Protein AF-A0A932CLB5-F1 (afdb_monomer_lite)

Sequence (138 aa):
MGNEETMRLVRDVLEAQEAAIQKACAIPTEKLGMQVPLGQREVPLRALLYMLVNHPREHSTEIKKVLAETKGPRASEAQNIVAQARESMGNLVGNFTALDDKDLDRQFEEGRSIRVILQHLARSHQNYLRAIEKALEG

Secondary structure (DSSP, 8-state):
---HHHHHHHHHHHHHHHHHHHHHHT--GGGGG-EEEETTEEEEHHHHHHHHHHHHHHHHHHHHHHHHHTTPPPPPHHHHHHHHHHHHHHHHHHGGGG--GGGGG-EEETTEEHHHHHHHHHHHHHHHHHHHHHHH--

Structure (mmCIF, N/CA/C/O backbone):
data_AF-A0A932CLB5-F1
#
_entry.id   AF-A0A932CLB5-F1
#
loop_
_atom_site.group_PDB
_atom_site.id
_atom_site.type_symbol
_atom_site.label_atom_id
_atom_site.label_alt_id
_atom_site.label_comp_id
_atom_site.label_asym_id
_atom_site.label_entity_id
_atom_site.label_seq_id
_atom_site.pdbx_PDB_ins_code
_atom_site.Cartn_x
_atom_site.Cartn_y
_atom_site.Cartn_z
_atom_site.occupancy
_atom_site.B_iso_or_equiv
_atom_site.auth_seq_id
_atom_site.auth_comp_id
_atom_site.auth_asym_id
_atom_site.auth_atom_id
_atom_site.pdbx_PDB_model_num
ATOM 1 N N . MET A 1 1 ? -23.609 2.129 11.143 1.00 49.88 1 MET A N 1
ATOM 2 C CA . MET A 1 1 ? -23.852 3.344 10.333 1.00 49.88 1 MET A CA 1
ATOM 3 C C . MET A 1 1 ? -22.906 3.284 9.142 1.00 49.88 1 MET A C 1
ATOM 5 O O . MET A 1 1 ? -21.720 3.069 9.363 1.00 49.88 1 MET A O 1
ATOM 9 N N . GLY A 1 2 ? -23.456 3.291 7.925 1.00 59.38 2 GLY A N 1
ATOM 10 C CA . GLY A 1 2 ? -22.823 2.744 6.720 1.00 59.38 2 GLY A CA 1
ATOM 11 C C . GLY A 1 2 ? -21.569 3.490 6.274 1.00 59.38 2 GLY A C 1
ATOM 12 O O . GLY A 1 2 ? -21.618 4.675 5.973 1.00 59.38 2 GLY A O 1
ATOM 13 N N . ASN A 1 3 ? -20.453 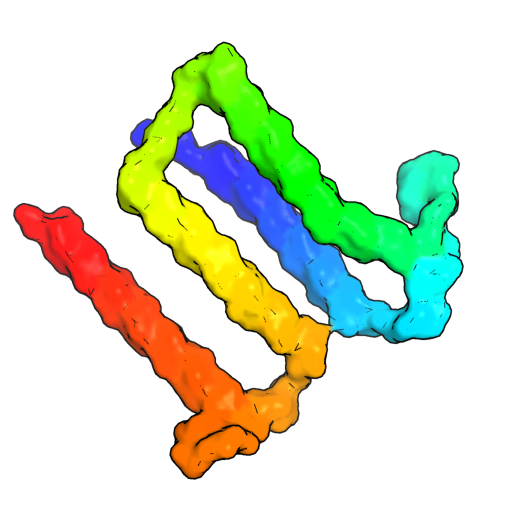2.770 6.198 1.00 80.56 3 ASN A N 1
ATOM 14 C CA . ASN A 1 3 ? -19.220 3.207 5.544 1.00 80.56 3 ASN A CA 1
ATOM 15 C C . ASN A 1 3 ? -19.140 2.689 4.096 1.00 80.56 3 ASN A C 1
ATOM 17 O O . ASN A 1 3 ? -18.062 2.677 3.513 1.00 80.56 3 ASN A O 1
ATOM 21 N N . GLU A 1 4 ? -20.253 2.223 3.525 1.00 89.31 4 GLU A N 1
ATOM 22 C CA . GLU A 1 4 ? -20.279 1.505 2.247 1.00 89.31 4 GLU A CA 1
ATOM 23 C C . GLU A 1 4 ? -19.750 2.355 1.094 1.00 89.31 4 GLU A C 1
ATOM 25 O O . GLU A 1 4 ? -18.889 1.893 0.346 1.00 89.31 4 GLU A O 1
ATOM 30 N N . GLU A 1 5 ? -20.193 3.611 0.992 1.00 93.38 5 GLU A N 1
ATOM 31 C CA . GLU A 1 5 ? -19.716 4.537 -0.037 1.00 93.38 5 GLU A CA 1
ATOM 32 C C . GLU A 1 5 ? -18.242 4.903 0.165 1.00 93.38 5 GLU A C 1
ATOM 34 O O . GLU A 1 5 ? -17.463 4.847 -0.783 1.00 93.38 5 GLU A O 1
ATOM 39 N N . THR A 1 6 ? -17.823 5.196 1.401 1.00 90.88 6 THR A N 1
ATOM 40 C CA . THR A 1 6 ? -16.409 5.444 1.719 1.00 90.88 6 THR A CA 1
ATOM 41 C C . THR A 1 6 ? -15.542 4.250 1.331 1.00 90.88 6 THR A C 1
ATOM 43 O O . THR A 1 6 ? -14.509 4.412 0.688 1.00 90.88 6 THR A O 1
ATOM 46 N N . MET A 1 7 ? -15.968 3.039 1.687 1.00 90.94 7 MET A N 1
ATOM 47 C CA . MET A 1 7 ? -15.239 1.816 1.372 1.00 90.94 7 MET A CA 1
ATOM 48 C C . MET A 1 7 ? -15.254 1.514 -0.126 1.00 90.94 7 MET A C 1
ATOM 50 O O . MET A 1 7 ? -14.266 0.987 -0.625 1.00 90.94 7 MET A O 1
ATOM 54 N N . ARG A 1 8 ? -16.324 1.864 -0.849 1.00 96.00 8 ARG A N 1
ATOM 55 C CA . ARG A 1 8 ? -16.358 1.802 -2.315 1.00 96.00 8 ARG A CA 1
ATOM 56 C C . ARG A 1 8 ? -15.316 2.739 -2.918 1.00 96.00 8 ARG A C 1
ATOM 58 O O . ARG A 1 8 ? -14.452 2.260 -3.631 1.00 96.00 8 ARG A O 1
ATOM 65 N N . LEU A 1 9 ? -15.327 4.023 -2.557 1.00 95.75 9 LEU A N 1
ATOM 66 C CA . LEU A 1 9 ? -14.363 5.005 -3.072 1.00 95.75 9 LEU A CA 1
ATOM 67 C C . LEU A 1 9 ? -12.912 4.614 -2.762 1.00 95.75 9 LEU A C 1
ATOM 69 O O . LEU A 1 9 ? -12.039 4.736 -3.615 1.00 95.75 9 LEU A O 1
ATOM 73 N N . VAL A 1 10 ? -12.645 4.105 -1.555 1.00 93.19 10 VAL A N 1
ATOM 74 C CA . VAL A 1 10 ? -11.310 3.608 -1.191 1.00 93.19 10 VAL A CA 1
ATOM 75 C C . VAL A 1 10 ? -10.923 2.387 -2.028 1.00 93.19 10 VAL A C 1
ATOM 77 O O . VAL A 1 10 ? -9.779 2.311 -2.463 1.00 93.19 10 VAL A O 1
ATOM 80 N N . ARG A 1 11 ? -11.843 1.446 -2.279 1.00 94.12 11 ARG A N 1
ATOM 81 C CA . ARG A 1 11 ? -11.573 0.302 -3.167 1.00 94.12 11 ARG A CA 1
ATOM 82 C C . ARG A 1 11 ? -11.277 0.750 -4.592 1.00 94.12 11 ARG A C 1
ATOM 84 O O . ARG A 1 11 ? -10.279 0.297 -5.132 1.00 94.12 11 ARG A O 1
ATOM 91 N N . ASP A 1 12 ? -12.056 1.681 -5.138 1.00 96.25 12 ASP A N 1
ATOM 92 C CA . ASP A 1 12 ? -11.843 2.214 -6.490 1.00 96.25 12 ASP A CA 1
ATOM 93 C C . ASP A 1 12 ? -10.415 2.790 -6.631 1.00 96.25 12 ASP A C 1
ATOM 95 O O . ASP A 1 12 ? -9.721 2.536 -7.616 1.00 96.25 12 ASP A O 1
ATOM 99 N N . VAL A 1 13 ? -9.931 3.512 -5.608 1.00 94.50 13 VAL A N 1
ATOM 100 C CA . VAL A 1 13 ? -8.551 4.031 -5.566 1.00 94.50 13 VAL A CA 1
ATOM 101 C C . VAL A 1 13 ? -7.519 2.904 -5.470 1.00 94.50 13 VAL A C 1
ATOM 103 O O . VAL A 1 13 ? -6.526 2.933 -6.195 1.00 94.50 13 VAL A O 1
ATOM 106 N N . LEU A 1 14 ? -7.733 1.920 -4.591 1.00 92.88 14 LEU A N 1
ATOM 107 C CA . LEU A 1 14 ? -6.804 0.801 -4.402 1.00 92.88 14 LEU A CA 1
ATOM 108 C C . LEU A 1 14 ? -6.691 -0.072 -5.658 1.00 92.88 14 LEU A C 1
ATOM 110 O O . LEU A 1 14 ? -5.585 -0.442 -6.036 1.00 92.88 14 LEU A O 1
ATOM 114 N N . GLU A 1 15 ? -7.804 -0.362 -6.329 1.00 94.69 15 GLU A N 1
ATOM 115 C CA . GLU A 1 15 ? -7.831 -1.135 -7.575 1.00 94.69 15 GLU A CA 1
ATOM 116 C C . GLU A 1 15 ? -7.095 -0.402 -8.703 1.00 94.69 15 GLU A C 1
ATOM 118 O O . GLU A 1 15 ? -6.269 -0.996 -9.400 1.00 94.69 15 GLU A O 1
ATOM 123 N N . ALA A 1 16 ? -7.332 0.907 -8.852 1.00 94.81 16 ALA A N 1
ATOM 124 C CA . ALA A 1 16 ? -6.626 1.724 -9.834 1.00 94.81 16 ALA A CA 1
ATOM 125 C C . ALA A 1 16 ? -5.117 1.801 -9.543 1.00 94.81 16 ALA A C 1
ATOM 127 O O . ALA A 1 16 ? -4.299 1.712 -10.462 1.00 94.81 16 ALA A O 1
ATOM 128 N N . GLN A 1 17 ? -4.744 1.947 -8.269 1.00 92.62 17 GLN A N 1
ATOM 129 C CA . GLN A 1 17 ? -3.349 1.985 -7.844 1.00 92.62 17 GLN A CA 1
ATOM 130 C C . GLN A 1 17 ? -2.649 0.646 -8.098 1.00 92.62 17 GLN A C 1
ATOM 132 O O . GLN A 1 17 ? -1.558 0.638 -8.665 1.00 92.62 17 GLN A O 1
ATOM 137 N N . GLU A 1 18 ? -3.276 -0.471 -7.736 1.00 90.88 18 GLU A N 1
ATOM 138 C CA . GLU A 1 18 ? -2.732 -1.813 -7.950 1.00 90.88 18 GLU A CA 1
ATOM 139 C C . GLU A 1 18 ? -2.517 -2.090 -9.444 1.00 90.88 18 GLU A C 1
ATOM 141 O O . GLU A 1 18 ? -1.429 -2.493 -9.854 1.00 90.88 18 GLU A O 1
ATOM 146 N N . ALA A 1 19 ? -3.501 -1.770 -10.290 1.00 92.38 19 ALA A N 1
ATOM 147 C CA . ALA A 1 19 ? -3.367 -1.913 -11.738 1.00 92.38 19 ALA A CA 1
ATOM 148 C C . ALA A 1 19 ? -2.215 -1.061 -12.311 1.00 92.38 19 ALA A C 1
ATOM 150 O O . ALA A 1 19 ? -1.504 -1.499 -13.222 1.00 92.38 19 ALA A O 1
ATOM 151 N N . ALA A 1 20 ? -2.011 0.151 -11.784 1.00 92.88 20 ALA A N 1
ATOM 152 C CA . ALA A 1 20 ? -0.895 1.007 -12.176 1.00 92.88 20 ALA A CA 1
ATOM 153 C C . ALA A 1 20 ? 0.458 0.433 -11.720 1.00 92.88 20 ALA A C 1
ATOM 155 O O . ALA A 1 20 ? 1.395 0.401 -12.519 1.00 92.88 20 ALA A O 1
ATOM 156 N N . ILE A 1 21 ? 0.554 -0.056 -10.478 1.00 90.81 21 ILE A N 1
ATOM 157 C CA . ILE A 1 21 ? 1.770 -0.664 -9.916 1.00 90.81 21 ILE A CA 1
ATOM 158 C C . ILE A 1 21 ? 2.165 -1.914 -10.705 1.00 90.81 21 ILE A C 1
ATOM 160 O O . ILE A 1 21 ? 3.314 -2.017 -11.131 1.00 90.81 21 ILE A O 1
ATOM 164 N N . GLN A 1 22 ? 1.221 -2.816 -10.985 1.00 88.38 22 GLN A N 1
ATOM 165 C CA . GLN A 1 22 ? 1.486 -4.040 -11.749 1.00 88.38 22 GLN A CA 1
ATOM 166 C C . GLN A 1 22 ? 2.085 -3.742 -13.127 1.00 88.38 22 GLN A C 1
ATOM 168 O O . GLN A 1 22 ? 3.046 -4.386 -13.547 1.00 88.38 22 GLN A O 1
ATOM 173 N N . LYS A 1 23 ? 1.566 -2.724 -13.826 1.00 90.75 23 LYS A N 1
ATOM 174 C CA . LYS A 1 23 ? 2.148 -2.282 -15.101 1.00 90.75 23 LYS A CA 1
ATOM 175 C C . LYS A 1 23 ? 3.496 -1.592 -14.915 1.00 90.75 23 LYS A C 1
ATOM 177 O O . LYS A 1 23 ? 4.382 -1.777 -15.745 1.00 90.75 23 LYS A O 1
ATOM 182 N N . ALA A 1 24 ? 3.653 -0.809 -13.850 1.00 91.56 24 ALA A N 1
ATOM 183 C CA . ALA A 1 24 ? 4.881 -0.081 -13.567 1.00 91.56 24 ALA A CA 1
ATOM 184 C C . ALA A 1 24 ? 6.069 -1.006 -13.272 1.00 91.56 24 ALA A C 1
ATOM 186 O O . ALA A 1 24 ? 7.173 -0.724 -13.733 1.00 91.56 24 ALA A O 1
ATOM 187 N N . CYS A 1 25 ? 5.843 -2.127 -12.579 1.00 87.19 25 CYS A N 1
ATOM 188 C CA . CYS A 1 25 ? 6.876 -3.124 -12.278 1.00 87.19 25 CYS A CA 1
ATOM 189 C C . CYS A 1 25 ? 7.524 -3.733 -13.533 1.00 87.19 25 CYS A C 1
ATOM 191 O O . CYS A 1 25 ? 8.674 -4.155 -13.482 1.00 87.19 25 CYS A O 1
ATOM 193 N N . ALA A 1 26 ? 6.818 -3.749 -14.668 1.00 87.69 26 ALA A N 1
ATOM 194 C CA . ALA A 1 26 ? 7.330 -4.277 -15.932 1.00 87.69 26 ALA A CA 1
ATOM 195 C C . ALA A 1 26 ? 8.060 -3.231 -16.798 1.00 87.69 26 ALA A C 1
ATOM 197 O O . ALA A 1 26 ? 8.541 -3.564 -17.883 1.00 87.69 26 ALA A O 1
ATOM 198 N N . ILE A 1 27 ? 8.123 -1.961 -16.375 1.00 92.44 27 ILE A N 1
ATOM 199 C CA . ILE A 1 27 ? 8.761 -0.895 -17.156 1.00 92.44 27 ILE A CA 1
ATOM 200 C C . ILE A 1 27 ? 10.283 -1.043 -17.062 1.00 92.44 27 ILE A C 1
ATOM 202 O O . ILE A 1 27 ? 10.841 -0.924 -15.969 1.00 92.44 27 ILE A O 1
ATOM 206 N N . PRO A 1 28 ? 10.990 -1.220 -18.189 1.00 92.69 28 PRO A N 1
ATOM 207 C CA . PRO A 1 28 ? 12.435 -1.330 -18.152 1.00 92.69 28 PRO A CA 1
ATOM 208 C C . PRO A 1 28 ? 13.086 0.056 -18.005 1.00 92.69 28 PRO A C 1
ATOM 210 O O . PRO A 1 28 ? 12.550 1.079 -18.451 1.00 92.69 28 PRO A O 1
ATOM 213 N N . THR A 1 29 ? 14.259 0.097 -17.372 1.00 94.00 29 THR A N 1
ATOM 214 C CA . THR A 1 29 ? 14.955 1.335 -16.978 1.00 94.00 29 THR A CA 1
ATOM 215 C C . THR A 1 29 ? 15.164 2.308 -18.142 1.00 94.00 29 THR A C 1
ATOM 217 O O . THR A 1 29 ? 15.006 3.520 -17.980 1.00 94.00 29 THR A O 1
ATOM 220 N N . GLU A 1 30 ? 15.469 1.806 -19.338 1.00 96.62 30 GLU A N 1
ATOM 221 C CA . GLU A 1 30 ? 15.686 2.609 -20.543 1.00 96.62 30 GLU A CA 1
ATOM 222 C C . GLU A 1 30 ? 14.435 3.370 -21.008 1.00 96.62 30 GLU A C 1
ATOM 224 O O . GLU A 1 30 ? 14.547 4.393 -21.685 1.00 96.62 30 GLU A O 1
ATOM 229 N N . LYS A 1 31 ? 13.233 2.926 -20.617 1.00 96.56 31 LYS A N 1
ATOM 230 C CA . LYS A 1 31 ? 11.970 3.602 -20.949 1.00 96.56 31 LYS A CA 1
ATOM 231 C C . LYS A 1 31 ? 11.634 4.740 -19.992 1.00 96.56 31 LYS A C 1
ATOM 233 O O . LYS A 1 31 ? 10.760 5.539 -20.306 1.00 96.56 31 LYS A O 1
ATOM 238 N N . LEU A 1 32 ? 12.336 4.889 -18.867 1.00 96.00 32 LEU A N 1
ATOM 239 C CA . LEU A 1 32 ? 12.018 5.912 -17.861 1.00 96.00 32 LEU A CA 1
ATOM 240 C C . LEU A 1 32 ? 12.118 7.356 -18.384 1.00 96.00 32 LEU A C 1
ATOM 242 O O . LEU A 1 32 ? 11.462 8.247 -17.844 1.00 96.00 32 LEU A O 1
ATOM 246 N N . GLY A 1 33 ? 12.929 7.599 -19.418 1.00 96.81 33 GLY A N 1
ATOM 247 C CA . GLY A 1 33 ? 13.047 8.907 -20.073 1.00 96.81 33 GLY A CA 1
ATOM 248 C C . GLY A 1 33 ? 12.012 9.171 -21.174 1.00 96.81 33 GLY A C 1
ATOM 249 O O . GLY A 1 33 ? 11.966 10.286 -21.690 1.00 96.81 33 GLY A O 1
ATOM 250 N N . MET A 1 34 ? 11.205 8.171 -21.548 1.00 97.44 34 MET A N 1
ATOM 251 C CA . MET A 1 34 ? 10.178 8.302 -22.584 1.00 97.44 34 MET A CA 1
ATOM 252 C C . MET A 1 34 ? 9.164 9.371 -22.183 1.00 97.44 34 MET A C 1
ATOM 254 O O . MET A 1 34 ? 8.656 9.342 -21.064 1.00 97.44 34 MET A O 1
ATOM 258 N N . GLN A 1 35 ? 8.876 10.297 -23.096 1.00 97.81 35 GLN A N 1
ATOM 259 C CA . GLN A 1 35 ? 7.784 11.249 -22.922 1.00 97.81 35 GLN A CA 1
ATOM 260 C C . GLN A 1 35 ? 6.455 10.538 -23.149 1.00 97.81 35 GLN A C 1
ATOM 262 O O . GLN A 1 35 ? 6.326 9.743 -24.083 1.00 97.81 35 GLN A O 1
ATOM 267 N N . VAL A 1 36 ? 5.511 10.791 -22.255 1.00 95.19 36 VAL A N 1
ATOM 268 C CA . VAL A 1 36 ? 4.160 10.256 -22.321 1.00 95.19 36 VAL A CA 1
ATOM 269 C C . VAL A 1 36 ? 3.147 11.378 -22.087 1.00 95.19 36 VAL A C 1
ATOM 271 O O . VAL A 1 36 ? 3.377 12.246 -21.232 1.00 95.19 36 VAL A O 1
ATOM 274 N N . PRO A 1 37 ? 2.005 11.345 -22.792 1.00 95.75 37 PRO A N 1
ATOM 275 C CA . PRO A 1 37 ? 0.965 12.340 -22.619 1.00 95.75 37 PRO A CA 1
ATOM 276 C C . PRO A 1 37 ? 0.299 12.180 -21.252 1.00 95.75 37 PRO A C 1
ATOM 278 O O . PRO A 1 37 ? -0.163 11.100 -20.878 1.00 95.75 37 PRO A O 1
ATOM 281 N N . LEU A 1 38 ? 0.192 13.288 -20.525 1.00 93.06 38 LEU A N 1
ATOM 282 C CA . LEU A 1 38 ? -0.610 13.427 -19.317 1.00 93.06 38 LEU A CA 1
ATOM 283 C C . LEU A 1 38 ? -1.459 14.699 -19.429 1.00 93.06 38 LEU A C 1
ATOM 285 O O . LEU A 1 38 ? -0.994 15.820 -19.198 1.00 93.06 38 LEU A O 1
ATOM 289 N N . GLY A 1 39 ? -2.731 14.528 -19.793 1.00 91.19 39 GLY A N 1
ATOM 290 C CA . GLY A 1 39 ? -3.627 15.647 -20.073 1.00 91.19 39 GLY A CA 1
ATOM 291 C C . GLY A 1 39 ? -3.137 16.459 -21.275 1.00 91.19 39 GLY A C 1
ATOM 292 O O . GLY A 1 39 ? -3.087 15.946 -22.384 1.00 91.19 39 GLY A O 1
ATOM 293 N N . GLN A 1 40 ? -2.783 17.727 -21.046 1.00 92.62 40 GLN A N 1
ATOM 294 C CA . GLN A 1 40 ? -2.298 18.657 -22.081 1.00 92.62 40 GLN A CA 1
ATOM 295 C C . GLN A 1 40 ? -0.764 18.783 -22.121 1.00 92.62 40 GLN A C 1
ATOM 297 O O . GLN A 1 40 ? -0.235 19.689 -22.761 1.00 92.62 40 GLN A O 1
ATOM 302 N N . ARG A 1 41 ? -0.036 17.952 -21.367 1.00 93.00 41 ARG A N 1
ATOM 303 C CA . ARG A 1 41 ? 1.423 18.039 -21.227 1.00 93.00 41 ARG A CA 1
ATOM 304 C C . ARG A 1 41 ? 2.063 16.702 -21.568 1.00 93.00 41 ARG A C 1
ATOM 306 O O . ARG A 1 41 ? 1.494 15.659 -21.273 1.00 93.00 41 ARG A O 1
ATOM 313 N N . GLU A 1 42 ? 3.273 16.756 -22.103 1.00 96.75 42 GLU A N 1
ATOM 314 C CA . GLU A 1 42 ? 4.175 15.608 -22.158 1.00 96.75 42 GLU A CA 1
ATOM 315 C C . GLU A 1 42 ? 5.033 15.599 -20.893 1.00 96.75 42 GLU A C 1
ATOM 317 O O . GLU A 1 42 ? 5.565 16.638 -20.486 1.00 96.75 42 GLU A O 1
ATOM 322 N N . VAL A 1 43 ? 5.143 14.441 -20.250 1.00 96.62 43 VAL A N 1
ATOM 323 C CA . VAL A 1 43 ? 5.995 14.256 -19.072 1.00 96.62 43 VAL A CA 1
ATOM 324 C C . VAL A 1 43 ? 6.839 12.992 -19.222 1.00 96.62 43 VAL A C 1
ATOM 326 O O . VAL A 1 43 ? 6.380 12.020 -19.820 1.00 96.62 43 VAL A O 1
ATOM 329 N N . PRO A 1 44 ? 8.059 12.941 -18.656 1.00 97.25 44 PRO A N 1
ATOM 330 C CA . PRO A 1 44 ? 8.819 11.701 -18.616 1.00 97.25 44 PRO A CA 1
ATOM 331 C C . PRO A 1 44 ? 8.054 10.623 -17.844 1.00 97.25 44 PRO A C 1
ATOM 333 O O . PRO A 1 44 ? 7.512 10.895 -16.771 1.00 97.25 44 PRO A O 1
ATOM 336 N N . LEU A 1 45 ? 8.105 9.378 -18.309 1.00 96.38 45 LEU A N 1
ATOM 337 C CA . LEU A 1 45 ? 7.506 8.228 -17.628 1.00 96.38 45 LEU A CA 1
ATOM 338 C C . LEU A 1 45 ? 7.975 8.112 -16.167 1.00 96.38 45 LEU A C 1
ATOM 340 O O . LEU A 1 45 ? 7.178 7.834 -15.275 1.00 96.38 45 LEU A O 1
ATOM 344 N N . ARG A 1 46 ? 9.246 8.433 -15.889 1.00 96.88 46 ARG A N 1
ATOM 345 C CA . ARG A 1 46 ? 9.783 8.539 -14.521 1.00 96.88 46 ARG A CA 1
ATOM 346 C C . ARG A 1 46 ? 8.988 9.503 -13.635 1.00 96.88 46 ARG A C 1
ATOM 348 O O . ARG A 1 46 ? 8.783 9.215 -12.460 1.00 96.88 46 ARG A O 1
ATOM 355 N N . ALA A 1 47 ? 8.561 10.643 -14.174 1.00 95.94 47 ALA A N 1
ATOM 356 C CA . ALA A 1 47 ? 7.784 11.620 -13.420 1.00 95.94 47 ALA A CA 1
ATOM 357 C C . ALA A 1 47 ? 6.414 11.049 -13.030 1.00 95.94 47 ALA A C 1
ATOM 359 O O . ALA A 1 47 ? 6.002 11.228 -11.886 1.00 95.94 47 ALA A O 1
ATOM 360 N N . LEU A 1 48 ? 5.762 10.284 -13.917 1.00 94.56 48 LEU A N 1
ATOM 361 C CA . LEU A 1 48 ? 4.517 9.582 -13.582 1.00 94.56 48 LEU A CA 1
ATOM 362 C C . LEU A 1 48 ? 4.706 8.575 -12.446 1.00 94.56 48 LEU A C 1
ATOM 364 O O . LEU A 1 48 ? 3.871 8.513 -11.548 1.00 94.56 48 LEU A O 1
ATOM 368 N N . LEU A 1 49 ? 5.811 7.823 -12.443 1.00 94.69 49 LEU A N 1
ATOM 369 C CA . LEU A 1 49 ? 6.110 6.884 -11.356 1.00 94.69 49 LEU A CA 1
ATOM 370 C C . LEU A 1 49 ? 6.313 7.605 -10.017 1.00 94.69 49 LEU A C 1
ATOM 372 O O . LEU A 1 49 ? 5.800 7.158 -8.994 1.00 94.69 49 LEU A O 1
ATOM 376 N N . TYR A 1 50 ? 6.992 8.756 -10.010 1.00 95.50 50 TYR A N 1
ATOM 377 C CA . TYR A 1 50 ? 7.088 9.575 -8.798 1.00 95.50 50 TYR A CA 1
ATOM 378 C C . TYR A 1 50 ? 5.730 10.133 -8.359 1.00 95.50 50 TYR A C 1
ATOM 380 O O . TYR A 1 50 ? 5.448 10.177 -7.162 1.00 95.50 50 TYR A O 1
ATOM 388 N N . MET A 1 51 ? 4.870 10.532 -9.299 1.00 93.94 51 MET A N 1
ATOM 389 C CA . MET A 1 51 ? 3.510 10.978 -8.986 1.00 93.94 51 MET A CA 1
ATOM 390 C C . MET A 1 51 ? 2.662 9.850 -8.389 1.00 93.94 51 MET A C 1
ATOM 392 O O . MET A 1 51 ? 1.938 10.100 -7.430 1.00 93.94 51 MET A O 1
ATOM 396 N N . LEU A 1 52 ? 2.799 8.612 -8.878 1.00 92.75 52 LEU A N 1
ATOM 397 C CA . LEU A 1 52 ? 2.101 7.439 -8.337 1.00 92.75 52 LEU A CA 1
ATOM 398 C C . LEU A 1 52 ? 2.407 7.213 -6.844 1.00 92.75 52 LEU A C 1
ATOM 400 O O . LEU A 1 52 ? 1.534 6.781 -6.096 1.00 92.75 52 LEU A O 1
ATOM 404 N N . VAL A 1 53 ? 3.622 7.552 -6.400 1.00 90.00 53 VAL A N 1
ATOM 405 C CA . VAL A 1 53 ? 4.033 7.482 -4.987 1.00 90.00 53 VAL A CA 1
ATOM 406 C C . VAL A 1 53 ? 3.580 8.714 -4.198 1.00 90.00 53 VAL A C 1
ATOM 408 O O . VAL A 1 53 ? 3.076 8.599 -3.081 1.00 90.00 53 VAL A O 1
ATOM 411 N N . ASN A 1 54 ? 3.770 9.910 -4.757 1.00 94.56 54 ASN A N 1
ATOM 412 C CA . ASN A 1 54 ? 3.592 11.157 -4.014 1.00 94.56 54 ASN A CA 1
ATOM 413 C C . ASN A 1 54 ? 2.128 11.598 -3.893 1.00 94.56 54 ASN A C 1
ATOM 415 O O . ASN A 1 54 ? 1.746 12.146 -2.861 1.00 94.56 54 ASN A O 1
ATOM 419 N N . HIS A 1 55 ? 1.301 11.340 -4.904 1.00 94.31 55 HIS A N 1
ATOM 420 C CA . HIS A 1 55 ? -0.065 11.859 -4.970 1.00 94.31 55 HIS A CA 1
ATOM 421 C C . HIS A 1 55 ? -0.983 11.296 -3.864 1.00 94.31 55 HIS A C 1
ATOM 423 O O . HIS A 1 55 ? -1.658 12.082 -3.195 1.00 94.31 55 HIS A O 1
ATOM 429 N N . PRO A 1 56 ? -0.955 9.985 -3.535 1.00 93.44 56 PRO A N 1
ATOM 430 C CA . PRO A 1 56 ? -1.703 9.475 -2.383 1.00 93.44 56 PRO A CA 1
ATOM 431 C C . PRO A 1 56 ? -1.231 10.067 -1.045 1.00 93.44 56 PRO A C 1
ATOM 433 O O . PRO A 1 56 ? -2.039 10.277 -0.138 1.00 93.44 56 PRO A O 1
ATOM 436 N N . ARG A 1 57 ? 0.071 10.362 -0.902 1.00 93.38 57 ARG A N 1
ATOM 437 C CA . ARG A 1 57 ? 0.645 10.977 0.309 1.00 93.38 57 ARG A CA 1
ATOM 438 C C . ARG A 1 57 ? 0.183 12.425 0.485 1.00 93.38 57 ARG A C 1
ATOM 440 O O . ARG A 1 57 ? -0.136 12.831 1.607 1.00 93.38 57 ARG A O 1
ATOM 447 N N . GLU A 1 58 ? 0.155 13.186 -0.603 1.00 96.62 58 GLU A N 1
ATOM 448 C CA . GLU A 1 58 ? -0.361 14.556 -0.641 1.00 96.62 58 GLU A CA 1
ATOM 449 C C . GLU A 1 58 ? -1.825 14.586 -0.193 1.00 96.62 58 GLU A C 1
ATOM 451 O O . GLU A 1 58 ? -2.137 15.171 0.846 1.00 96.62 58 GLU A O 1
ATOM 456 N N . HIS A 1 59 ? -2.699 13.829 -0.861 1.00 96.50 59 HIS A N 1
ATOM 457 C CA . HIS A 1 59 ? -4.114 13.776 -0.495 1.00 96.50 59 HIS A CA 1
ATOM 458 C C . HIS A 1 59 ? -4.368 13.170 0.891 1.00 96.50 59 HIS A C 1
ATOM 460 O O . HIS A 1 59 ? -5.299 13.578 1.580 1.00 96.50 59 HIS A O 1
ATOM 466 N N . SER A 1 60 ? -3.512 12.268 1.382 1.00 94.19 60 SER A N 1
ATOM 467 C CA . SER A 1 60 ? -3.585 11.816 2.780 1.00 94.19 60 SER A CA 1
ATOM 468 C C . SER A 1 60 ? -3.347 12.959 3.773 1.00 94.19 60 SER A C 1
ATOM 470 O O . SER A 1 60 ? -3.947 12.981 4.848 1.00 94.19 60 SER A O 1
ATOM 472 N N . THR A 1 61 ? -2.476 13.914 3.436 1.00 95.56 61 THR A N 1
ATOM 473 C CA . THR A 1 61 ? -2.237 15.116 4.250 1.00 95.56 61 THR A CA 1
ATOM 474 C C . THR A 1 61 ? -3.437 16.055 4.195 1.00 95.56 61 THR A C 1
ATOM 476 O O . THR A 1 61 ? -3.874 16.551 5.233 1.00 95.56 61 TH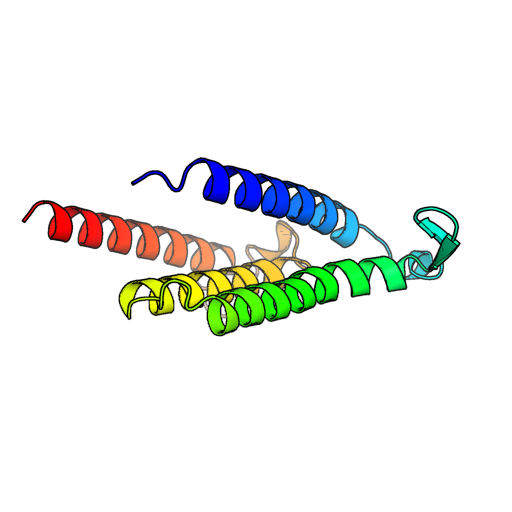R A O 1
ATOM 479 N N . GLU A 1 62 ? -4.016 16.249 3.012 1.00 96.75 62 GLU A N 1
ATOM 480 C CA . GLU A 1 62 ? -5.218 17.066 2.835 1.00 96.75 62 GLU A CA 1
ATOM 481 C C . GLU A 1 62 ? -6.423 16.496 3.584 1.00 96.75 62 GLU A C 1
ATOM 483 O O . GLU A 1 62 ? -7.080 17.229 4.317 1.00 96.75 62 GLU A O 1
ATOM 488 N N . ILE A 1 63 ? -6.670 15.185 3.500 1.00 95.12 63 ILE A N 1
ATOM 489 C CA . ILE A 1 63 ? -7.741 14.517 4.253 1.00 95.12 63 ILE A CA 1
ATOM 490 C C . ILE A 1 63 ? -7.551 14.739 5.758 1.00 95.12 63 ILE A C 1
ATOM 492 O O . ILE A 1 63 ? -8.503 15.090 6.455 1.00 95.12 63 ILE A O 1
ATOM 496 N N . LYS A 1 64 ? -6.322 14.597 6.275 1.00 93.81 64 LYS A N 1
ATOM 497 C CA . LYS A 1 64 ? -6.018 14.874 7.692 1.00 93.81 64 LYS A CA 1
ATOM 498 C C . LYS A 1 64 ? -6.299 16.330 8.062 1.00 93.81 64 LYS A C 1
ATOM 500 O O . LYS A 1 64 ? -6.836 16.582 9.139 1.00 93.81 64 LYS A O 1
ATOM 505 N N . LYS A 1 65 ? -5.964 17.276 7.180 1.00 95.75 65 LYS A N 1
ATOM 506 C CA . LYS A 1 65 ? -6.250 18.701 7.372 1.00 95.75 65 LYS A CA 1
ATOM 507 C C . LYS A 1 65 ? -7.755 18.966 7.412 1.00 95.75 65 LYS A C 1
ATOM 509 O O . LYS A 1 65 ? -8.214 19.589 8.363 1.00 95.75 65 LYS A O 1
ATOM 514 N N . VAL A 1 66 ? -8.518 18.428 6.457 1.00 97.00 66 VAL A N 1
ATOM 515 C CA . VAL A 1 66 ? -9.987 18.530 6.432 1.00 97.00 66 VAL A CA 1
ATOM 516 C C . VAL A 1 66 ? -10.573 17.996 7.737 1.00 97.00 66 VAL A C 1
ATOM 518 O O . VAL A 1 66 ? -11.317 18.707 8.400 1.00 97.00 66 VAL A O 1
ATOM 521 N N . LEU A 1 67 ? -10.174 16.795 8.169 1.00 95.38 67 LEU A N 1
ATOM 522 C CA . LEU A 1 67 ? -10.646 16.211 9.428 1.00 95.38 67 LEU A CA 1
ATOM 523 C C . LEU A 1 67 ? -10.313 17.087 10.645 1.00 95.38 67 LEU A C 1
ATOM 525 O O . LEU A 1 67 ? -11.133 17.204 11.554 1.00 95.38 67 LEU A O 1
ATOM 529 N N . ALA A 1 68 ? -9.137 17.713 10.681 1.00 93.62 68 ALA A N 1
ATOM 530 C CA . ALA A 1 68 ? -8.766 18.614 11.767 1.00 93.62 68 ALA A CA 1
ATOM 531 C C . ALA A 1 68 ? -9.621 19.896 11.771 1.00 93.62 68 ALA A C 1
ATOM 533 O O . ALA A 1 68 ? -10.138 20.285 12.820 1.00 93.62 68 ALA A O 1
ATOM 534 N N . GLU A 1 69 ? -9.805 20.526 10.609 1.00 96.56 69 GLU A N 1
ATOM 535 C CA . GLU A 1 69 ? -10.542 21.787 10.455 1.00 96.56 69 GLU A CA 1
ATOM 536 C C . GLU A 1 69 ? -12.051 21.616 10.673 1.00 96.56 69 GLU A C 1
ATOM 538 O O . GLU A 1 69 ? -12.684 22.451 11.320 1.00 96.56 69 GLU A O 1
ATOM 543 N N . THR A 1 70 ? -12.632 20.504 10.215 1.00 96.81 70 THR A N 1
ATOM 544 C CA . THR A 1 70 ? -14.068 20.221 10.362 1.00 96.81 70 THR A CA 1
ATOM 545 C C . THR A 1 70 ? -14.419 19.519 11.672 1.00 96.81 70 THR A C 1
ATOM 547 O O . THR A 1 70 ? -15.564 19.103 11.845 1.00 96.81 70 THR A O 1
ATOM 550 N N . LYS A 1 71 ? -13.455 19.343 12.591 1.00 94.75 71 LYS A N 1
ATOM 551 C CA . LYS A 1 71 ? -13.613 18.536 13.819 1.00 94.75 71 LYS A CA 1
ATOM 552 C C . LYS A 1 71 ? -14.166 17.133 13.520 1.00 94.75 71 LYS A C 1
ATOM 554 O O . LYS A 1 71 ? -15.051 16.638 14.217 1.00 94.75 71 LYS A O 1
ATOM 559 N N . GLY A 1 72 ? -13.652 16.521 12.455 1.00 89.88 72 GLY A N 1
ATOM 560 C CA . GLY A 1 72 ? -13.979 15.165 12.038 1.00 89.88 72 GLY A CA 1
ATOM 561 C C . GLY A 1 72 ? -13.671 14.118 13.116 1.00 89.88 72 GLY A C 1
ATOM 562 O O . GLY A 1 72 ? -13.048 14.419 14.143 1.00 89.88 72 GLY A O 1
ATOM 563 N N . PRO A 1 73 ? -14.115 12.869 12.903 1.00 90.31 73 PRO A N 1
ATOM 564 C CA . PRO A 1 73 ? -13.943 11.806 13.881 1.00 90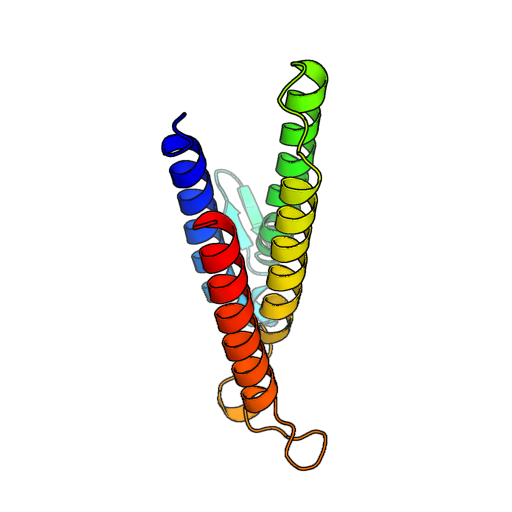.31 73 PRO A CA 1
ATOM 565 C C . PRO A 1 73 ? -12.463 11.597 14.211 1.00 90.31 73 PRO A C 1
ATOM 567 O O . PRO A 1 73 ? -11.606 11.543 13.328 1.00 90.31 73 PRO A O 1
ATOM 570 N N . ARG A 1 74 ? -12.170 11.445 15.505 1.00 88.44 74 ARG A N 1
ATOM 571 C CA . ARG A 1 74 ? -10.856 10.996 15.968 1.00 88.44 74 ARG A CA 1
ATOM 572 C C . ARG A 1 74 ? -10.822 9.478 15.942 1.00 88.44 74 ARG A C 1
ATOM 574 O O . ARG A 1 74 ? -11.746 8.837 16.440 1.00 88.44 74 ARG A O 1
ATOM 581 N N . ALA A 1 75 ? -9.756 8.924 15.378 1.00 89.00 75 ALA A N 1
ATOM 582 C CA . ALA A 1 75 ? -9.545 7.488 15.382 1.00 89.00 75 ALA A CA 1
ATOM 583 C C . ALA A 1 75 ? -9.389 6.973 16.822 1.00 89.00 75 ALA A C 1
ATOM 585 O O . ALA A 1 75 ? -8.648 7.556 17.619 1.00 89.00 75 ALA A O 1
ATOM 586 N N . SER A 1 76 ? -10.076 5.878 17.146 1.00 94.12 76 SER A N 1
ATOM 587 C CA . SER A 1 76 ? -9.838 5.130 18.379 1.00 94.12 76 SER A CA 1
ATOM 588 C C . SER A 1 76 ? -8.458 4.468 18.361 1.00 94.12 76 SER A C 1
ATOM 590 O O . SER A 1 76 ? -7.825 4.339 17.311 1.00 94.12 76 SER A O 1
ATOM 592 N N . GLU A 1 77 ? -7.993 3.997 19.517 1.00 95.31 77 GLU A N 1
ATOM 593 C CA . GLU A 1 77 ? -6.755 3.215 19.609 1.00 95.31 77 GLU A CA 1
ATOM 594 C C . GLU A 1 77 ? -6.770 2.015 18.650 1.00 95.31 77 GLU A C 1
ATOM 596 O O . GLU A 1 77 ? -5.853 1.858 17.845 1.00 95.31 77 GLU A O 1
ATOM 601 N N . ALA A 1 78 ? -7.862 1.244 18.635 1.00 93.56 78 ALA A N 1
ATOM 602 C CA . ALA A 1 78 ? -8.033 0.123 17.714 1.00 93.56 78 ALA A CA 1
ATOM 603 C C . ALA A 1 78 ? -7.953 0.558 16.238 1.00 93.56 78 ALA A C 1
ATOM 605 O O . ALA A 1 78 ? -7.295 -0.097 15.432 1.00 93.56 78 ALA A O 1
ATOM 606 N N . GLN A 1 79 ? -8.570 1.687 15.870 1.00 92.62 79 GLN A N 1
ATOM 607 C CA . GLN A 1 79 ? -8.501 2.215 14.503 1.00 92.62 79 GLN A CA 1
ATOM 608 C C . GLN A 1 79 ? -7.080 2.666 14.125 1.00 92.62 79 GLN A C 1
ATOM 610 O O . GLN A 1 79 ? -6.659 2.445 12.990 1.00 92.62 79 GLN A O 1
ATOM 615 N N . ASN A 1 80 ? -6.319 3.234 15.065 1.00 93.62 80 ASN A N 1
ATOM 616 C CA . ASN A 1 80 ? -4.915 3.594 14.848 1.00 93.62 80 ASN A CA 1
ATOM 617 C C . ASN A 1 80 ? -4.021 2.357 14.673 1.00 93.62 80 ASN A C 1
ATOM 619 O O . ASN A 1 80 ? -3.146 2.358 13.808 1.00 93.62 80 ASN A O 1
ATOM 623 N N . ILE A 1 81 ? -4.259 1.290 15.441 1.00 95.25 81 ILE A N 1
ATOM 624 C CA . ILE A 1 81 ? -3.552 0.008 15.283 1.00 95.25 81 ILE A CA 1
ATOM 625 C C . ILE A 1 81 ? -3.850 -0.598 13.905 1.00 95.25 81 ILE A C 1
ATOM 627 O O . ILE A 1 81 ? -2.932 -1.005 13.194 1.00 95.25 81 ILE A O 1
ATOM 631 N N . VAL A 1 82 ? -5.116 -0.599 13.474 1.00 93.44 82 VAL A N 1
ATOM 632 C CA . VAL A 1 82 ? -5.503 -1.079 12.135 1.00 93.44 82 VAL A CA 1
ATOM 633 C C . VAL A 1 82 ? -4.854 -0.242 11.026 1.00 93.44 82 VAL A C 1
ATOM 635 O O . VAL A 1 82 ? -4.426 -0.799 10.014 1.00 93.44 82 VAL A O 1
ATOM 638 N N . ALA A 1 83 ? -4.741 1.078 11.200 1.00 92.44 83 ALA A N 1
ATOM 639 C CA . ALA A 1 83 ? -4.042 1.934 10.243 1.00 92.44 83 ALA A CA 1
ATOM 640 C C . ALA A 1 83 ? -2.556 1.546 10.107 1.00 92.44 83 ALA A C 1
ATOM 642 O O . ALA A 1 83 ? -2.072 1.392 8.986 1.00 92.44 83 ALA A O 1
ATOM 643 N N . GLN A 1 84 ? -1.865 1.293 11.223 1.00 94.81 84 GLN A N 1
ATOM 644 C CA . GLN A 1 84 ? -0.470 0.828 11.222 1.00 94.81 84 GLN A CA 1
ATOM 645 C C . GLN A 1 84 ? -0.316 -0.559 10.583 1.00 94.81 84 GLN A C 1
ATOM 647 O O . GLN A 1 84 ? 0.637 -0.800 9.843 1.00 94.81 84 GLN A O 1
ATOM 652 N N . ALA A 1 85 ? -1.272 -1.465 10.807 1.00 94.31 85 ALA A N 1
ATOM 653 C CA . ALA A 1 85 ? -1.265 -2.780 10.170 1.00 94.31 85 ALA A C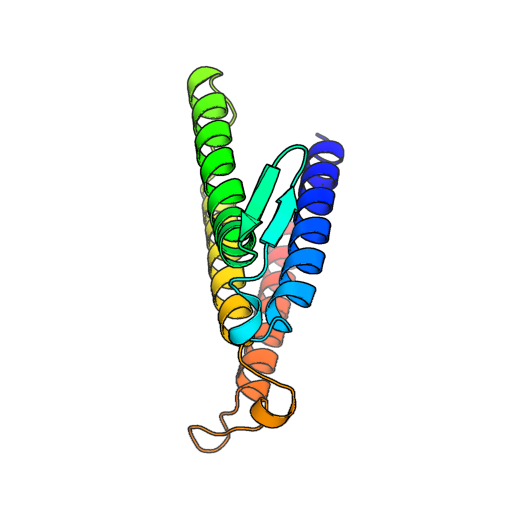A 1
ATOM 654 C C . ALA A 1 85 ? -1.329 -2.677 8.633 1.00 94.31 85 ALA A C 1
ATOM 656 O O . ALA A 1 85 ? -0.644 -3.424 7.933 1.00 94.31 85 ALA A O 1
ATOM 657 N N . ARG A 1 86 ? -2.104 -1.723 8.094 1.00 92.44 86 ARG A N 1
ATOM 658 C CA . ARG A 1 86 ? -2.169 -1.469 6.643 1.00 92.44 86 ARG A CA 1
ATOM 659 C C . ARG A 1 86 ? -0.854 -0.932 6.087 1.00 92.44 86 ARG A C 1
ATOM 661 O O . ARG A 1 86 ? -0.409 -1.402 5.046 1.00 92.44 86 ARG A O 1
ATOM 668 N N . GLU A 1 87 ? -0.229 0.014 6.782 1.00 93.62 87 GLU A N 1
ATOM 669 C CA . GLU A 1 87 ? 1.078 0.557 6.396 1.00 93.62 87 GLU A CA 1
ATOM 670 C C . GLU A 1 87 ? 2.160 -0.535 6.393 1.00 93.62 87 GLU A C 1
ATOM 672 O O . GLU A 1 87 ? 2.888 -0.695 5.414 1.00 93.62 87 GLU A O 1
ATOM 677 N N . SER A 1 88 ? 2.205 -1.356 7.447 1.00 95.94 88 SER A N 1
ATOM 678 C CA . SER A 1 88 ? 3.126 -2.493 7.543 1.00 95.94 88 SER A CA 1
ATOM 679 C C . SER A 1 88 ? 2.925 -3.506 6.409 1.00 95.94 88 SER A C 1
ATOM 681 O O . SER A 1 88 ? 3.905 -3.969 5.823 1.00 95.94 88 SER A O 1
ATOM 683 N N . MET A 1 89 ? 1.674 -3.805 6.043 1.00 94.19 89 MET A N 1
ATOM 684 C CA . MET A 1 89 ? 1.372 -4.690 4.917 1.00 94.19 89 MET A CA 1
ATOM 685 C C . MET A 1 89 ? 1.808 -4.091 3.574 1.00 94.19 89 MET A C 1
ATOM 687 O O . MET A 1 89 ? 2.387 -4.800 2.755 1.00 94.19 89 MET A O 1
ATOM 691 N N . GLY A 1 90 ? 1.589 -2.791 3.357 1.00 92.25 90 GLY A N 1
ATOM 692 C CA . GLY A 1 90 ? 2.074 -2.099 2.160 1.00 92.25 90 GLY A CA 1
ATOM 693 C C . GLY A 1 90 ? 3.595 -2.199 2.013 1.00 92.25 90 GLY A C 1
ATOM 694 O O . GLY A 1 90 ? 4.091 -2.523 0.936 1.00 92.25 90 GLY A O 1
ATOM 695 N N . ASN A 1 91 ? 4.333 -2.024 3.114 1.00 93.12 91 ASN A N 1
ATOM 696 C CA . ASN A 1 91 ? 5.788 -2.201 3.134 1.00 93.12 91 ASN A CA 1
ATOM 697 C C . ASN A 1 91 ? 6.203 -3.644 2.816 1.00 93.12 91 ASN A C 1
ATOM 699 O O . ASN A 1 91 ? 7.147 -3.855 2.056 1.00 93.12 91 ASN A O 1
ATOM 703 N N . LEU A 1 92 ? 5.497 -4.639 3.367 1.00 93.94 92 LEU A N 1
ATOM 704 C CA . LEU A 1 92 ? 5.751 -6.041 3.045 1.00 93.94 92 LEU A CA 1
ATOM 705 C C . LEU A 1 92 ? 5.574 -6.302 1.547 1.00 93.94 92 LEU A C 1
ATOM 707 O O . LEU A 1 92 ? 6.484 -6.850 0.934 1.00 93.94 92 LEU A O 1
ATOM 711 N N . VAL A 1 93 ? 4.438 -5.899 0.969 1.00 91.69 93 VAL A N 1
ATOM 712 C CA . VAL A 1 93 ? 4.124 -6.090 -0.457 1.00 91.69 93 VAL A CA 1
ATOM 713 C C . VAL A 1 93 ? 5.139 -5.370 -1.347 1.00 91.69 93 VAL A C 1
ATOM 715 O O . VAL A 1 93 ? 5.600 -5.942 -2.332 1.00 91.69 93 VAL A O 1
ATOM 718 N N . GLY A 1 94 ? 5.571 -4.165 -0.967 1.00 91.06 94 GLY A N 1
ATOM 719 C CA . GLY A 1 94 ? 6.588 -3.405 -1.698 1.00 91.06 94 GLY A CA 1
ATOM 720 C C . GLY A 1 94 ? 7.904 -4.167 -1.906 1.00 91.06 94 GLY A C 1
ATOM 721 O O . GLY A 1 94 ? 8.518 -4.038 -2.966 1.00 91.06 94 GLY A O 1
ATOM 722 N N . ASN A 1 95 ? 8.306 -5.029 -0.964 1.00 90.88 95 ASN A N 1
ATOM 723 C CA . ASN A 1 95 ? 9.518 -5.852 -1.095 1.00 90.88 95 ASN A CA 1
ATOM 724 C C . ASN A 1 95 ? 9.442 -6.8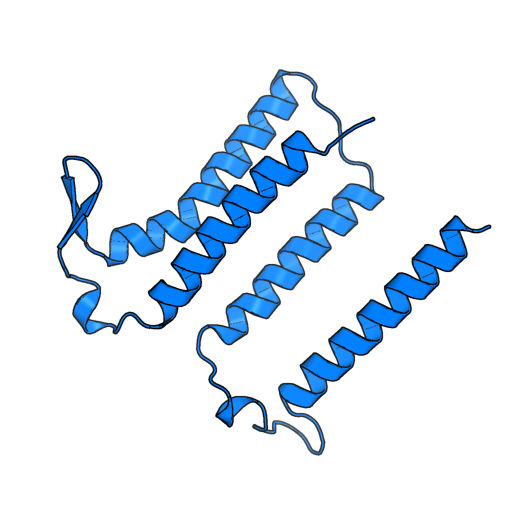82 -2.236 1.00 90.88 95 ASN A C 1
ATOM 726 O O . ASN A 1 95 ? 10.479 -7.355 -2.694 1.00 90.88 95 ASN A O 1
ATOM 730 N N . PHE A 1 96 ? 8.240 -7.220 -2.709 1.00 89.81 96 PHE A N 1
ATOM 731 C CA . PHE A 1 96 ? 8.028 -8.187 -3.788 1.00 89.81 96 PHE A CA 1
ATOM 732 C C . PHE A 1 96 ? 8.058 -7.558 -5.183 1.00 89.81 96 PHE A C 1
ATOM 734 O O . PHE A 1 96 ? 8.039 -8.282 -6.170 1.00 89.81 96 PHE A O 1
ATOM 741 N N . THR A 1 97 ? 8.175 -6.231 -5.290 1.00 87.31 97 THR A N 1
ATOM 742 C CA . THR A 1 97 ? 8.213 -5.528 -6.589 1.00 87.31 97 THR A CA 1
ATOM 743 C C . THR A 1 97 ? 9.412 -5.901 -7.465 1.00 87.31 97 THR A C 1
ATOM 745 O O . THR A 1 97 ? 9.361 -5.700 -8.675 1.00 87.31 97 THR A O 1
ATOM 748 N N . ALA A 1 98 ? 10.477 -6.444 -6.867 1.00 86.00 98 ALA A N 1
ATOM 749 C CA . ALA A 1 98 ? 11.689 -6.884 -7.556 1.00 86.00 98 ALA A CA 1
ATOM 750 C C . ALA A 1 98 ? 11.866 -8.413 -7.577 1.00 86.00 98 ALA A C 1
ATOM 752 O O . ALA A 1 98 ? 12.910 -8.889 -8.020 1.00 86.00 98 ALA A O 1
ATOM 753 N N . LEU A 1 99 ? 10.893 -9.168 -7.057 1.00 89.25 99 LEU A N 1
ATOM 754 C CA . LEU A 1 99 ? 10.957 -10.625 -6.954 1.00 89.25 99 LEU A CA 1
ATOM 755 C C . LEU A 1 99 ? 10.101 -11.269 -8.043 1.00 89.25 99 LEU A C 1
ATOM 757 O O . LEU A 1 99 ? 9.045 -10.746 -8.396 1.00 89.25 99 LEU A O 1
ATOM 761 N N . ASP A 1 100 ? 10.529 -12.431 -8.526 1.00 89.56 100 ASP A N 1
ATOM 762 C CA . ASP A 1 100 ? 9.690 -13.305 -9.343 1.00 89.56 100 ASP A CA 1
ATOM 763 C C . ASP A 1 100 ? 9.456 -14.667 -8.663 1.00 89.56 100 ASP A C 1
ATOM 765 O O . ASP A 1 100 ? 9.974 -14.956 -7.580 1.00 89.56 100 ASP A O 1
ATOM 769 N N . ASP A 1 101 ? 8.638 -15.519 -9.285 1.00 92.12 101 ASP A N 1
ATOM 770 C CA . ASP A 1 101 ? 8.247 -16.810 -8.709 1.00 92.12 101 ASP A CA 1
ATOM 771 C C . ASP A 1 101 ? 9.438 -17.727 -8.390 1.00 92.12 101 ASP A C 1
ATOM 773 O O . ASP A 1 101 ? 9.351 -18.546 -7.470 1.00 92.12 101 ASP A O 1
ATOM 777 N N . LYS A 1 102 ? 10.564 -17.592 -9.106 1.00 92.81 102 LYS A N 1
ATOM 778 C CA . LYS A 1 102 ? 11.760 -18.414 -8.863 1.00 92.81 102 LYS A CA 1
ATOM 779 C C . LYS A 1 102 ? 12.466 -18.011 -7.567 1.00 92.81 102 LYS 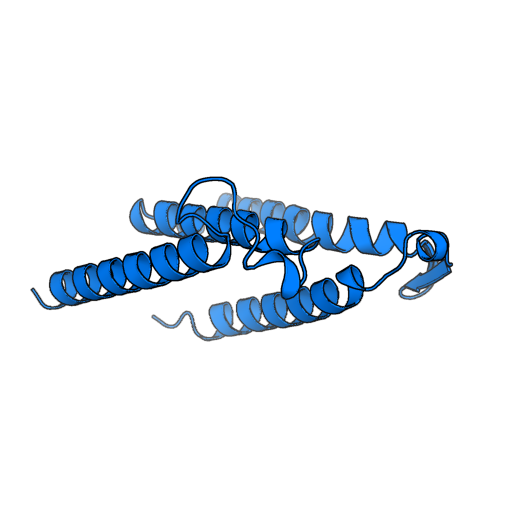A C 1
ATOM 781 O O . LYS A 1 102 ? 13.179 -18.824 -6.982 1.00 92.81 102 LYS A O 1
ATOM 786 N N . ASP A 1 103 ? 12.256 -16.779 -7.103 1.00 93.00 103 ASP A N 1
ATOM 787 C CA . ASP A 1 103 ? 12.851 -16.270 -5.871 1.00 93.00 103 ASP A CA 1
ATOM 788 C C . ASP A 1 103 ? 12.115 -16.785 -4.626 1.00 93.00 103 ASP A C 1
ATOM 790 O O . ASP A 1 103 ? 12.677 -16.768 -3.530 1.00 93.00 103 ASP A O 1
ATOM 794 N N . LEU A 1 104 ? 10.884 -17.296 -4.769 1.00 93.44 104 LEU A N 1
ATOM 795 C CA . LEU A 1 104 ? 10.066 -17.758 -3.640 1.00 93.44 104 LEU A CA 1
ATOM 796 C C . LEU A 1 104 ? 10.744 -18.861 -2.820 1.00 93.44 104 LEU A C 1
ATOM 798 O O . LEU A 1 104 ? 10.587 -18.916 -1.596 1.00 93.44 104 LEU A O 1
ATOM 802 N N . ASP A 1 105 ? 11.507 -19.723 -3.488 1.00 94.19 105 ASP A N 1
ATOM 803 C CA . ASP A 1 105 ? 12.196 -20.855 -2.870 1.00 94.19 105 ASP A CA 1
ATOM 804 C C . ASP A 1 105 ? 13.663 -20.551 -2.534 1.00 94.19 105 ASP A C 1
ATOM 806 O O . ASP A 1 105 ? 14.380 -21.418 -2.031 1.00 94.19 105 ASP A O 1
ATOM 810 N N . ARG A 1 106 ? 14.105 -19.297 -2.721 1.00 90.81 106 ARG A N 1
ATOM 811 C CA . ARG A 1 106 ? 15.425 -18.839 -2.285 1.00 90.81 106 ARG A CA 1
ATOM 812 C C . ARG A 1 106 ? 15.530 -18.936 -0.764 1.00 90.81 106 ARG A C 1
ATOM 814 O O . ARG A 1 106 ? 14.734 -18.344 -0.031 1.00 90.81 106 ARG A O 1
ATOM 821 N N . GLN A 1 107 ? 16.526 -19.683 -0.300 1.00 90.00 107 GLN A N 1
ATOM 822 C CA . GLN A 1 107 ? 16.798 -19.884 1.121 1.00 90.00 107 GLN A CA 1
ATOM 823 C C . GLN A 1 107 ? 17.867 -18.913 1.622 1.00 90.00 107 GLN A C 1
ATOM 825 O O . GLN A 1 107 ? 18.813 -18.590 0.902 1.00 90.00 107 GLN A O 1
ATOM 830 N N . PHE A 1 108 ? 17.714 -18.470 2.867 1.00 80.88 108 PHE A N 1
ATOM 831 C CA . PHE A 1 108 ? 18.739 -17.713 3.598 1.00 80.88 108 PHE A CA 1
ATOM 832 C C . PHE A 1 108 ? 19.239 -18.464 4.840 1.00 80.88 108 PHE A C 1
ATOM 834 O O . PHE A 1 108 ? 20.372 -18.263 5.261 1.00 80.88 108 PHE A O 1
ATOM 841 N N . GLU A 1 109 ? 18.419 -19.367 5.377 1.00 82.44 109 GLU A N 1
ATOM 842 C CA . GLU A 1 109 ? 18.729 -20.305 6.456 1.00 82.44 109 GLU A CA 1
ATOM 843 C C . GLU A 1 109 ? 18.046 -21.643 6.149 1.00 82.44 109 GLU A C 1
ATOM 845 O O . GLU A 1 109 ? 17.101 -21.705 5.352 1.00 82.44 109 GLU A O 1
ATOM 850 N N . GLU A 1 110 ? 18.495 -22.716 6.799 1.00 85.69 110 GLU A N 1
ATOM 851 C CA . GLU A 1 110 ? 17.887 -24.034 6.636 1.00 85.69 110 GLU A CA 1
ATOM 852 C C . GLU A 1 110 ? 16.387 -23.986 6.974 1.00 85.69 110 GLU A C 1
ATOM 854 O O . GLU A 1 110 ? 15.970 -23.556 8.051 1.00 85.69 110 GLU A O 1
ATOM 859 N N . GLY A 1 111 ? 15.554 -24.379 6.008 1.00 82.38 111 GLY A N 1
ATOM 860 C CA . GLY A 1 111 ? 14.098 -24.369 6.151 1.00 82.38 111 GLY A CA 1
ATOM 861 C C . GLY A 1 111 ? 13.444 -22.982 6.119 1.00 82.38 111 GLY A C 1
ATOM 862 O O . GLY A 1 111 ? 12.224 -22.897 6.277 1.00 82.38 111 GLY A O 1
ATOM 863 N N . ARG A 1 112 ? 14.194 -21.896 5.882 1.00 90.19 112 ARG A N 1
ATOM 864 C CA . ARG A 1 112 ? 13.630 -20.548 5.742 1.00 90.19 112 ARG A CA 1
ATOM 865 C C . ARG A 1 112 ? 13.790 -20.007 4.324 1.00 90.19 112 ARG A C 1
ATOM 867 O O . ARG A 1 112 ? 14.861 -19.555 3.922 1.00 90.19 112 ARG A O 1
ATOM 874 N N . SER A 1 113 ? 12.679 -20.018 3.591 1.00 94.56 113 SER A N 1
ATOM 875 C CA . SER A 1 113 ? 12.520 -19.347 2.298 1.00 94.56 113 SER A CA 1
ATOM 876 C C . SER A 1 113 ? 11.464 -18.245 2.365 1.00 94.56 113 SER A C 1
ATOM 878 O O . SER A 1 113 ? 10.677 -18.167 3.316 1.00 94.56 113 SER A O 1
ATOM 880 N N . ILE A 1 114 ? 11.409 -17.413 1.324 1.00 94.00 114 ILE A N 1
ATOM 881 C CA . ILE A 1 114 ? 10.377 -16.381 1.161 1.00 94.00 114 ILE A CA 1
ATOM 882 C C . ILE A 1 114 ? 8.975 -17.013 1.196 1.00 94.00 114 ILE A C 1
ATOM 884 O O . ILE A 1 114 ? 8.090 -16.526 1.905 1.00 94.00 114 ILE A O 1
ATOM 888 N N . ARG A 1 115 ? 8.788 -18.158 0.525 1.00 95.25 115 ARG A N 1
ATOM 889 C CA . ARG A 1 115 ? 7.540 -18.936 0.557 1.00 95.25 115 ARG A CA 1
ATOM 890 C C . ARG A 1 115 ? 7.146 -19.325 1.981 1.00 95.25 115 ARG A C 1
ATOM 892 O O . ARG A 1 115 ? 5.991 -19.144 2.366 1.00 95.25 115 ARG A O 1
ATOM 899 N N . VAL A 1 116 ? 8.091 -19.836 2.772 1.00 95.81 116 VAL A N 1
ATOM 900 C CA . VAL A 1 116 ? 7.831 -20.254 4.160 1.00 95.81 116 VAL A CA 1
ATOM 901 C C . VAL A 1 116 ? 7.432 -19.060 5.032 1.00 95.81 116 VAL A C 1
ATOM 903 O O . VAL A 1 116 ? 6.505 -19.184 5.836 1.00 95.81 116 VAL A O 1
ATOM 906 N N . ILE A 1 117 ? 8.064 -17.896 4.846 1.00 94.44 117 ILE A N 1
ATOM 907 C CA . ILE A 1 117 ? 7.706 -16.654 5.553 1.00 94.44 117 ILE A CA 1
ATOM 908 C C . ILE A 1 117 ? 6.270 -16.232 5.224 1.00 94.44 117 ILE A C 1
ATOM 910 O O . ILE A 1 117 ? 5.480 -15.998 6.140 1.00 94.44 117 ILE A O 1
ATOM 914 N N . LEU A 1 118 ? 5.903 -16.181 3.939 1.00 95.12 118 LEU A N 1
ATOM 915 C CA . LEU A 1 118 ? 4.550 -15.804 3.515 1.00 95.12 118 LEU A CA 1
ATOM 916 C C . LEU A 1 118 ? 3.488 -16.768 4.052 1.00 95.12 118 LEU A C 1
ATOM 918 O O . LEU A 1 118 ? 2.455 -16.342 4.568 1.00 95.12 118 LEU A O 1
ATOM 922 N N . GLN A 1 119 ? 3.758 -18.072 3.991 1.00 96.38 119 GLN A N 1
ATOM 923 C CA . GLN A 1 119 ? 2.865 -19.084 4.549 1.00 96.38 119 GLN A CA 1
ATOM 924 C C . GLN A 1 119 ? 2.722 -18.952 6.070 1.00 96.38 119 GLN A C 1
ATOM 926 O O . GLN A 1 119 ? 1.626 -19.131 6.601 1.00 96.38 119 GLN A O 1
ATOM 931 N N . HIS A 1 120 ? 3.809 -18.645 6.785 1.00 96.12 120 HIS A N 1
ATOM 932 C CA . HIS A 1 120 ? 3.750 -18.368 8.217 1.00 96.12 120 HIS A CA 1
ATOM 933 C C . HIS A 1 120 ? 2.872 -17.149 8.509 1.00 96.12 120 HIS A C 1
ATOM 935 O O . HIS A 1 120 ? 1.976 -17.249 9.345 1.00 96.12 120 HIS A O 1
ATOM 941 N N . LEU A 1 121 ? 3.069 -16.044 7.789 1.00 96.56 121 LEU A N 1
ATOM 942 C CA . LEU A 1 121 ? 2.284 -14.827 7.979 1.00 96.56 121 LEU A CA 1
ATOM 943 C C . LEU A 1 121 ? 0.790 -15.062 7.722 1.00 96.56 121 LEU A C 1
ATOM 945 O O . LEU A 1 121 ? -0.040 -14.666 8.539 1.00 96.56 121 LEU A O 1
ATOM 949 N N . ALA A 1 122 ? 0.448 -15.771 6.642 1.00 97.06 122 ALA A N 1
ATOM 950 C CA . ALA A 1 122 ? -0.933 -16.125 6.324 1.00 97.06 122 ALA A CA 1
ATOM 951 C C . ALA A 1 122 ? -1.591 -16.940 7.451 1.00 97.06 122 ALA A C 1
ATOM 953 O O . ALA A 1 122 ? -2.695 -16.610 7.889 1.00 97.06 122 ALA A O 1
ATOM 954 N N . ARG A 1 123 ? -0.897 -17.961 7.979 1.00 98.12 123 ARG A N 1
ATOM 955 C CA . ARG A 1 123 ? -1.384 -18.747 9.128 1.00 98.12 123 ARG A CA 1
ATOM 956 C C . ARG A 1 123 ? -1.554 -17.885 10.380 1.00 98.12 123 ARG A C 1
ATOM 958 O O . ARG A 1 123 ? -2.565 -18.004 11.066 1.00 98.12 123 ARG A O 1
ATOM 965 N N . SER A 1 124 ? -0.596 -17.007 10.672 1.00 97.88 124 SER A N 1
ATOM 966 C CA . SER A 1 124 ? -0.671 -16.092 11.816 1.00 97.88 124 SER A CA 1
ATOM 967 C C . SER A 1 124 ? -1.879 -15.157 11.709 1.00 97.88 124 SER A C 1
ATOM 969 O O . SER A 1 124 ? -2.640 -15.042 12.665 1.00 97.88 124 SER A O 1
ATOM 971 N N . HIS A 1 125 ? -2.135 -14.574 10.535 1.00 97.00 125 HIS A N 1
ATOM 972 C CA . HIS A 1 125 ? -3.297 -13.707 10.308 1.00 97.00 125 HIS A CA 1
ATOM 973 C C . HIS A 1 125 ? -4.632 -14.449 10.439 1.00 97.00 125 HIS A C 1
ATOM 975 O O . HIS A 1 125 ? -5.571 -13.911 11.022 1.00 97.00 125 HIS A O 1
ATOM 981 N N . GLN A 1 126 ? -4.716 -15.696 9.967 1.00 97.88 126 GLN A N 1
ATOM 982 C CA . GLN A 1 126 ? -5.898 -16.538 10.184 1.00 97.88 126 GLN A CA 1
ATOM 983 C C . GLN A 1 126 ? -6.140 -16.811 11.675 1.00 97.88 126 GLN A C 1
ATOM 985 O O . GLN A 1 126 ? -7.283 -16.786 12.128 1.00 97.88 126 GLN A O 1
ATOM 990 N N . ASN A 1 127 ? -5.078 -17.033 12.454 1.00 97.88 127 ASN A N 1
ATOM 991 C CA . ASN A 1 127 ? -5.195 -17.201 13.902 1.00 97.88 127 ASN A CA 1
ATOM 992 C C . ASN A 1 127 ? -5.654 -15.908 14.593 1.00 97.88 127 ASN A C 1
ATOM 994 O O . ASN A 1 127 ? -6.494 -15.972 15.489 1.00 97.88 127 ASN A O 1
ATOM 998 N N . TYR A 1 128 ? -5.149 -14.745 14.164 1.00 96.94 128 TYR A N 1
ATOM 999 C CA . TYR A 1 128 ? -5.594 -13.448 14.683 1.00 96.94 128 TYR A CA 1
ATOM 1000 C C . TYR A 1 128 ? -7.073 -13.204 14.389 1.00 96.94 128 TYR A C 1
ATOM 1002 O O . TYR A 1 128 ? -7.802 -12.806 15.293 1.00 96.94 128 TYR A O 1
ATOM 1010 N N . LEU A 1 129 ? -7.531 -13.503 13.169 1.00 96.44 129 LEU A N 1
ATOM 1011 C CA . LEU A 1 129 ? -8.941 -13.385 12.795 1.00 96.44 129 LEU A CA 1
ATOM 1012 C C . LEU A 1 129 ? -9.833 -14.226 13.714 1.00 96.44 129 LEU A C 1
ATOM 1014 O O . LEU A 1 129 ? -10.733 -13.676 14.337 1.00 96.44 129 LEU A O 1
ATOM 1018 N N . ARG A 1 130 ? -9.524 -15.518 13.887 1.00 97.56 130 ARG A N 1
ATOM 1019 C CA . ARG A 1 130 ? -10.298 -16.406 14.774 1.00 97.56 130 ARG A CA 1
ATOM 1020 C C . ARG A 1 130 ? -10.341 -15.908 16.217 1.00 97.56 130 ARG A C 1
ATOM 1022 O O . ARG A 1 130 ? -11.356 -16.044 16.892 1.00 97.56 130 ARG A O 1
ATOM 1029 N N . ALA A 1 131 ? -9.229 -15.365 16.714 1.00 97.25 131 ALA A N 1
ATOM 1030 C CA . ALA A 1 131 ? -9.169 -14.808 18.061 1.00 97.25 131 ALA A CA 1
ATOM 1031 C C . ALA A 1 131 ? -10.041 -13.550 18.200 1.00 97.25 131 ALA A C 1
ATOM 1033 O O . ALA A 1 131 ? -10.724 -13.402 19.211 1.00 97.25 131 ALA A O 1
ATOM 1034 N N . ILE A 1 132 ? -10.042 -12.678 17.186 1.00 95.88 132 ILE A N 1
ATOM 1035 C CA . ILE A 1 132 ? -10.904 -11.492 17.131 1.00 95.88 132 ILE A CA 1
ATOM 1036 C C . ILE A 1 132 ? -12.376 -11.909 17.068 1.00 95.88 132 ILE A C 1
ATOM 1038 O O . ILE A 1 132 ? -13.165 -11.415 17.863 1.00 95.88 132 ILE A O 1
ATOM 1042 N N . GLU A 1 133 ? -12.740 -12.834 16.177 1.00 96.88 133 GLU A N 1
ATOM 1043 C CA . GLU A 1 133 ? -14.109 -13.357 16.045 1.00 96.88 133 GLU A CA 1
ATOM 1044 C C . GLU A 1 133 ? -14.613 -13.914 17.379 1.00 96.88 133 GLU A C 1
ATOM 1046 O O . GLU A 1 133 ? -15.643 -13.473 17.882 1.00 96.88 133 GLU A O 1
ATOM 1051 N N . LYS A 1 134 ? -13.821 -14.774 18.030 1.00 96.69 134 LYS A N 1
ATOM 1052 C CA . LYS A 1 134 ? -14.156 -15.327 19.347 1.00 96.69 134 LYS A CA 1
ATOM 1053 C C . LYS A 1 134 ? -14.339 -14.250 20.423 1.00 96.69 134 LYS A C 1
ATOM 1055 O O . LYS A 1 134 ? -15.175 -14.410 21.305 1.00 96.69 134 LYS A O 1
ATOM 1060 N N . ALA A 1 135 ? -13.542 -13.183 20.390 1.00 95.56 135 ALA A N 1
ATOM 1061 C CA . ALA A 1 135 ? -13.663 -12.080 21.341 1.00 95.56 135 ALA A CA 1
ATOM 1062 C C . ALA A 1 135 ? -14.909 -11.209 21.098 1.00 95.56 135 ALA A C 1
ATOM 1064 O O . ALA A 1 135 ? -15.344 -10.534 22.022 1.00 95.56 135 ALA A O 1
ATOM 1065 N N . LEU A 1 136 ? -15.462 -11.207 19.879 1.00 93.88 136 LEU A N 1
ATOM 1066 C CA . LEU A 1 136 ? -16.687 -10.480 19.522 1.00 93.88 136 LEU A CA 1
ATOM 1067 C C . LEU A 1 136 ? -17.968 -11.287 19.787 1.00 93.88 136 LEU A C 1
ATOM 1069 O O . LEU A 1 136 ? -19.045 -10.702 19.860 1.00 93.88 136 LEU A O 1
ATOM 1073 N N . GLU A 1 137 ? -17.862 -12.612 19.893 1.00 92.00 137 GLU A N 1
ATOM 1074 C CA . GLU A 1 137 ? -18.968 -13.514 20.248 1.00 92.00 137 GLU A CA 1
ATOM 1075 C C . GLU A 1 137 ? -19.259 -13.566 21.761 1.00 92.00 137 GLU A C 1
ATOM 1077 O O . GLU A 1 137 ? -20.318 -14.060 22.154 1.00 92.00 137 GLU A O 1
ATOM 1082 N N . GLY A 1 138 ? -18.321 -13.104 22.597 1.00 59.53 138 GLY A N 1
ATOM 1083 C CA . GLY A 1 138 ? -18.438 -13.049 24.062 1.00 59.53 138 GLY A CA 1
ATOM 1084 C C . GLY A 1 138 ? -18.910 -11.697 24.576 1.00 59.53 138 GLY A C 1
ATOM 1085 O O . GLY A 1 138 ? -19.583 -11.702 25.631 1.00 59.53 138 GLY A O 1
#

Foldseek 3Di:
DDCPVVVVVVVVVVVVLVVVLVVVLPDDPVQQQPWDDDPPDTDGVVVVVVCSVVVVVVVVVVVVVCCVVVVHDDDDPVRVVVVVVVVVVVVVVVVCSPPDPVQQQPDPDVPDGVVSVVVVVVVVVVVVVVVVVVVVVD

Radius of gyration: 19.71 Å; chains: 1; bounding box: 43×46×47 Å

pLDDT: mean 92.66, std 6.42, range [49.88, 98.12]